Protein AF-A0A7S1RVB8-F1 (afdb_monomer_lite)

InterPro domains:
  IPR036465 von Willebrand factor A-like domain superfamily [G3DSA:3.40.50.410] (2-167)

Organism: Alexandrium catenella (NCBI:txid2925)

Structure (mmCIF, N/CA/C/O backbone):
data_AF-A0A7S1RVB8-F1
#
_entry.id   AF-A0A7S1RVB8-F1
#
loop_
_atom_site.group_PDB
_atom_site.id
_atom_site.type_symbol
_atom_site.label_atom_id
_atom_site.label_alt_id
_atom_site.label_comp_id
_atom_site.label_asym_id
_atom_site.label_entity_id
_atom_site.label_seq_id
_atom_site.pdbx_PDB_ins_code
_atom_site.Cartn_x
_atom_site.Cartn_y
_atom_site.Cartn_z
_atom_site.occupancy
_atom_site.B_iso_or_equiv
_atom_site.auth_seq_id
_atom_site.auth_comp_id
_atom_site.auth_asym_id
_atom_site.auth_atom_id
_atom_site.pdbx_PDB_model_num
ATOM 1 N N . VAL A 1 1 ? 15.348 12.647 4.143 1.00 46.44 1 VAL A N 1
ATOM 2 C CA . VAL A 1 1 ? 14.678 11.357 4.421 1.00 46.44 1 VAL A CA 1
ATOM 3 C C . VAL A 1 1 ? 13.252 11.524 3.943 1.00 46.44 1 VAL A C 1
ATOM 5 O O . VAL A 1 1 ? 12.643 12.506 4.350 1.00 46.44 1 VAL A O 1
ATOM 8 N N . ALA A 1 2 ? 12.781 10.702 3.001 1.00 55.53 2 ALA A N 1
ATOM 9 C CA . ALA A 1 2 ? 11.383 10.771 2.573 1.00 55.53 2 ALA A CA 1
ATOM 10 C C . ALA A 1 2 ? 10.492 10.466 3.786 1.00 55.53 2 ALA A C 1
ATOM 12 O O . ALA A 1 2 ? 10.838 9.594 4.583 1.00 55.53 2 ALA A O 1
ATOM 13 N N . ALA A 1 3 ? 9.413 11.226 3.974 1.00 58.38 3 ALA A N 1
ATOM 14 C CA . ALA A 1 3 ? 8.478 10.959 5.057 1.00 58.38 3 ALA A CA 1
ATOM 15 C C . ALA A 1 3 ? 7.806 9.608 4.785 1.00 58.38 3 ALA A C 1
ATOM 17 O O . ALA A 1 3 ? 7.104 9.445 3.792 1.00 58.38 3 ALA A O 1
ATOM 18 N N . GLU A 1 4 ? 8.079 8.631 5.641 1.00 66.06 4 GLU A N 1
ATOM 19 C CA . GLU A 1 4 ? 7.404 7.341 5.630 1.00 66.06 4 GLU A CA 1
ATOM 20 C C . GLU A 1 4 ? 6.270 7.369 6.646 1.00 66.06 4 GLU A C 1
ATOM 22 O O . GLU A 1 4 ? 6.352 8.023 7.694 1.00 66.06 4 GLU A O 1
ATOM 27 N N . PHE A 1 5 ? 5.220 6.621 6.352 1.00 74.19 5 PHE A N 1
ATOM 28 C CA . PHE A 1 5 ? 4.123 6.420 7.271 1.00 74.19 5 PHE A CA 1
ATOM 29 C C . PHE A 1 5 ? 3.774 4.942 7.336 1.00 74.19 5 PHE A C 1
ATOM 31 O O . PHE A 1 5 ? 3.950 4.183 6.387 1.00 74.19 5 PHE A O 1
ATOM 38 N N . GLU A 1 6 ? 3.303 4.536 8.500 1.00 78.31 6 GLU A N 1
ATOM 39 C CA . GLU A 1 6 ? 2.985 3.159 8.814 1.00 78.31 6 GLU A CA 1
ATOM 40 C C . GLU A 1 6 ? 1.764 3.173 9.722 1.00 78.31 6 GLU A C 1
ATOM 42 O O . GLU A 1 6 ? 1.644 4.035 10.596 1.00 78.31 6 GLU A O 1
ATOM 47 N N . LEU A 1 7 ? 0.865 2.224 9.491 1.00 83.25 7 LEU A N 1
ATOM 48 C CA . LEU A 1 7 ? -0.325 2.026 10.293 1.00 83.25 7 LEU A CA 1
ATOM 49 C C . LEU A 1 7 ? -0.389 0.568 10.722 1.00 83.25 7 LEU A C 1
ATOM 51 O O . LEU A 1 7 ? -0.482 -0.323 9.879 1.00 83.25 7 LEU A O 1
ATOM 55 N N . ASP A 1 8 ? -0.407 0.352 12.031 1.00 80.06 8 ASP A N 1
ATOM 56 C CA . ASP A 1 8 ? -0.687 -0.945 12.629 1.00 80.06 8 ASP A CA 1
ATOM 57 C C . ASP A 1 8 ? -2.024 -0.878 13.353 1.00 80.06 8 ASP A C 1
ATOM 59 O O . ASP A 1 8 ? -2.182 -0.186 14.357 1.00 80.06 8 ASP A O 1
ATOM 63 N N . THR A 1 9 ? -3.002 -1.604 12.823 1.00 81.81 9 THR A N 1
ATOM 64 C CA . THR A 1 9 ? -4.326 -1.752 13.430 1.00 81.81 9 THR A CA 1
ATOM 65 C C . THR A 1 9 ? -4.738 -3.211 13.378 1.00 81.81 9 THR A C 1
ATOM 67 O O . THR A 1 9 ? -4.358 -3.950 12.467 1.00 81.81 9 THR A O 1
ATOM 70 N N . LYS A 1 10 ? -5.503 -3.658 14.373 1.00 82.81 10 LYS A N 1
ATOM 71 C CA . LYS A 1 10 ? -6.081 -5.000 14.346 1.00 82.81 10 LYS A CA 1
ATOM 72 C C . LYS A 1 10 ? -7.394 -4.927 13.589 1.00 82.81 10 LYS A C 1
ATOM 74 O O . LYS A 1 10 ? -8.236 -4.097 13.906 1.00 82.81 10 LYS A O 1
ATOM 79 N N . VAL A 1 11 ? -7.609 -5.846 12.652 1.00 81.44 11 VAL A N 1
ATOM 80 C CA . VAL A 1 11 ? -8.877 -5.932 11.903 1.00 81.44 11 VAL A CA 1
ATOM 81 C C . VAL A 1 11 ? -10.075 -6.091 12.847 1.00 81.44 11 VAL A C 1
ATOM 83 O O . VAL A 1 11 ? -11.126 -5.509 12.611 1.00 81.44 11 VAL A O 1
ATOM 86 N N . ALA A 1 12 ? -9.901 -6.808 13.961 1.00 84.50 12 ALA A N 1
ATOM 87 C CA . ALA A 1 12 ? -10.935 -6.966 14.986 1.00 84.50 12 ALA A CA 1
ATOM 88 C C . ALA A 1 12 ? -11.361 -5.642 15.655 1.00 84.50 12 ALA A C 1
ATOM 90 O O . ALA A 1 12 ? -12.459 -5.569 16.200 1.00 84.50 12 ALA A O 1
ATOM 91 N N . ASP A 1 13 ? -10.522 -4.603 15.590 1.00 86.06 13 ASP A N 1
ATOM 92 C CA . ASP A 1 13 ? -10.821 -3.274 16.127 1.00 86.06 13 ASP A CA 1
ATOM 93 C C . ASP A 1 13 ? -11.532 -2.377 15.090 1.00 86.06 13 ASP A C 1
ATOM 95 O O . ASP A 1 13 ? -11.864 -1.235 15.405 1.00 86.06 13 ASP A O 1
ATOM 99 N N . LEU A 1 14 ? -11.786 -2.863 13.865 1.00 90.00 14 LEU A N 1
ATOM 100 C CA . LEU A 1 14 ? -12.325 -2.096 12.732 1.00 90.00 14 LEU A CA 1
ATOM 101 C C . LEU A 1 14 ? -13.700 -2.612 12.265 1.00 90.00 14 LEU A C 1
ATOM 103 O O . LEU A 1 14 ? -13.907 -2.885 11.086 1.00 90.00 14 LEU A O 1
ATOM 107 N N . ASP A 1 15 ? -14.649 -2.743 13.193 1.00 92.31 15 ASP A N 1
ATOM 108 C CA . ASP A 1 15 ? -16.061 -2.973 12.849 1.00 92.31 15 ASP A CA 1
ATOM 109 C C . ASP A 1 15 ? -16.716 -1.745 12.182 1.00 92.31 15 ASP A C 1
ATOM 111 O O . ASP A 1 15 ? -16.221 -0.621 12.293 1.00 92.31 15 ASP A O 1
ATOM 115 N N . ASP A 1 16 ? -17.857 -1.954 11.516 1.00 93.12 16 ASP A N 1
ATOM 116 C CA . ASP A 1 16 ? -18.576 -0.914 10.762 1.00 93.12 16 ASP A CA 1
ATOM 117 C C . ASP A 1 16 ? -18.839 0.353 11.593 1.00 93.12 16 ASP A C 1
ATOM 119 O O . ASP A 1 16 ? -18.662 1.476 11.116 1.00 93.12 16 ASP A O 1
ATOM 123 N N . ALA A 1 17 ? -19.233 0.186 12.860 1.00 93.56 17 ALA A N 1
ATOM 124 C CA . ALA A 1 17 ? -19.516 1.303 13.758 1.00 93.56 17 ALA A CA 1
ATOM 125 C C . ALA A 1 17 ? -18.245 2.098 14.089 1.00 93.56 17 ALA A C 1
ATOM 127 O O . ALA A 1 17 ? -18.265 3.329 14.158 1.00 93.56 17 ALA A O 1
ATOM 128 N N . THR A 1 18 ? -17.130 1.402 14.280 1.00 93.88 18 THR A N 1
ATOM 129 C CA . THR A 1 18 ? -15.831 2.009 14.564 1.00 93.88 18 THR A CA 1
ATOM 130 C C . THR A 1 18 ? -15.278 2.732 13.358 1.00 93.88 18 THR A C 1
ATOM 132 O O . THR A 1 18 ? -14.846 3.873 13.501 1.00 93.88 18 THR A O 1
ATOM 135 N N . VAL A 1 19 ? -15.364 2.134 12.170 1.00 93.25 19 VAL A N 1
ATOM 136 C CA . VAL A 1 19 ? -14.960 2.784 10.920 1.00 93.25 19 VAL A CA 1
ATOM 137 C C . VAL A 1 19 ? -15.797 4.040 10.678 1.00 93.25 19 VAL A C 1
ATOM 139 O O . VAL A 1 19 ? -15.233 5.104 10.436 1.00 93.25 19 VAL A O 1
ATOM 142 N N . ALA A 1 20 ? -17.121 3.972 10.843 1.00 93.81 20 ALA A N 1
ATOM 143 C CA . ALA A 1 20 ? -17.991 5.136 10.678 1.00 93.81 20 ALA A CA 1
ATOM 144 C C . ALA A 1 20 ? -17.630 6.280 11.644 1.00 93.81 20 ALA A C 1
ATOM 146 O O . ALA A 1 20 ? -17.547 7.444 11.242 1.00 93.81 20 ALA A O 1
ATOM 147 N N . ASN A 1 21 ? -17.374 5.964 12.916 1.00 94.81 21 ASN A N 1
ATOM 148 C CA . ASN A 1 21 ? -16.967 6.969 13.899 1.00 94.81 21 ASN A CA 1
ATOM 149 C C . ASN A 1 21 ? -15.544 7.486 13.663 1.00 94.81 21 ASN A C 1
ATOM 151 O O . ASN A 1 21 ? -15.272 8.651 13.950 1.00 94.81 21 ASN A O 1
ATOM 155 N N . LEU A 1 22 ? -14.652 6.660 13.113 1.00 93.69 22 LEU A N 1
ATOM 156 C CA . LEU A 1 22 ? -13.308 7.069 12.721 1.00 93.69 22 LEU A CA 1
ATOM 157 C C . LEU A 1 22 ? -13.368 8.058 11.553 1.00 93.69 22 LEU A C 1
ATOM 159 O O . LEU A 1 22 ? -12.757 9.119 11.639 1.00 93.69 22 LEU A O 1
ATOM 163 N N . CYS A 1 23 ? -14.183 7.790 10.529 1.00 92.81 23 CYS A N 1
ATOM 164 C CA . CYS A 1 23 ? -14.436 8.735 9.441 1.00 92.81 23 CYS A CA 1
ATOM 165 C C . CYS A 1 23 ? -14.964 10.077 9.970 1.00 92.81 23 CYS A C 1
ATOM 167 O O . CYS A 1 23 ? -14.425 11.120 9.610 1.00 92.81 23 CYS A O 1
ATOM 169 N N . LYS A 1 24 ? -15.940 10.067 10.893 1.00 93.75 24 LYS A N 1
ATOM 170 C CA . LYS A 1 24 ? -16.414 11.295 11.563 1.00 93.75 24 LYS A CA 1
ATOM 171 C C . LYS A 1 24 ? -15.287 12.016 12.310 1.00 93.75 24 LYS A C 1
ATOM 173 O O . LYS A 1 24 ? -15.109 13.218 12.146 1.00 93.75 24 LYS A O 1
ATOM 178 N N . ALA A 1 25 ? -14.505 11.284 13.109 1.00 92.62 25 ALA A N 1
ATOM 179 C CA . ALA A 1 25 ? -13.427 11.828 13.940 1.00 92.62 25 ALA A CA 1
ATOM 180 C C . ALA A 1 25 ? -12.269 12.446 13.133 1.00 92.62 25 ALA A C 1
ATOM 182 O O . ALA A 1 25 ? -11.530 13.288 13.664 1.00 92.62 25 ALA A O 1
ATOM 183 N N . LEU A 1 26 ? -12.098 12.009 11.882 1.00 91.38 26 LEU A N 1
ATOM 184 C CA . LEU A 1 26 ? -11.051 12.443 10.957 1.00 91.38 26 LEU A CA 1
ATOM 185 C C . LEU A 1 26 ? -11.553 13.433 9.891 1.00 91.38 26 LEU A C 1
ATOM 187 O O . LEU A 1 26 ? -10.732 13.971 9.155 1.00 91.38 26 LEU A O 1
ATOM 191 N N . ASN A 1 27 ? -12.862 13.698 9.814 1.00 87.00 27 ASN A N 1
ATOM 192 C CA . ASN A 1 27 ? -13.460 14.559 8.793 1.00 87.00 27 ASN A CA 1
ATOM 193 C C . ASN A 1 27 ? -13.007 16.021 8.947 1.00 87.00 27 ASN A C 1
ATOM 195 O O . ASN A 1 27 ? -13.468 16.727 9.846 1.00 87.00 27 ASN A O 1
ATOM 199 N N . VAL A 1 28 ? -12.094 16.490 8.096 1.00 75.25 28 VAL A N 1
ATOM 200 C CA . VAL A 1 28 ? -11.549 17.854 8.151 1.00 75.25 28 VAL A CA 1
ATOM 201 C C . VAL A 1 28 ? -12.577 18.839 7.590 1.00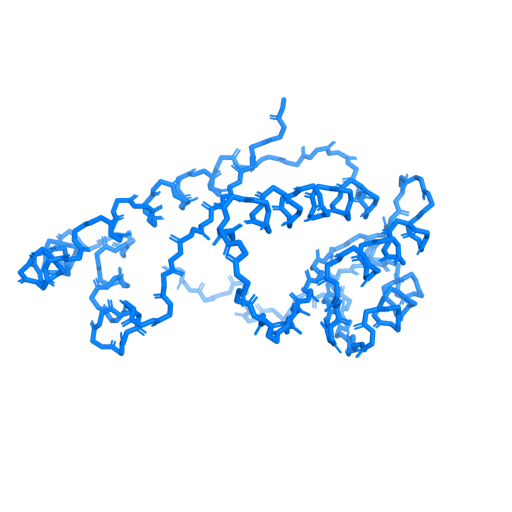 75.25 28 VAL A C 1
ATOM 203 O O . VAL A 1 28 ? -12.742 18.947 6.385 1.00 75.25 28 VAL A O 1
ATOM 206 N N . GLY A 1 29 ? -13.252 19.589 8.465 1.00 76.88 29 GLY A N 1
ATOM 207 C CA . GLY A 1 29 ? -14.211 20.625 8.049 1.00 76.88 29 GLY A CA 1
ATOM 208 C C . GLY A 1 29 ? -15.461 20.724 8.921 1.00 76.88 29 GLY A C 1
ATOM 209 O O . GLY A 1 29 ? -16.104 21.771 8.931 1.00 76.88 29 GLY A O 1
ATOM 210 N N . ASP A 1 30 ? -15.766 19.688 9.709 1.00 87.94 30 ASP A N 1
ATOM 211 C CA . ASP A 1 30 ? -16.904 19.673 10.635 1.00 87.94 30 ASP A CA 1
ATOM 212 C C . ASP A 1 30 ? -16.457 19.328 12.065 1.00 87.94 30 ASP A C 1
ATOM 214 O O . ASP A 1 30 ? -16.380 18.169 12.479 1.00 87.94 30 ASP A O 1
ATOM 218 N N . THR A 1 31 ? -16.168 20.368 12.851 1.00 90.06 31 THR A N 1
ATOM 219 C CA . THR A 1 31 ? -15.706 20.239 14.242 1.00 90.06 31 THR A CA 1
ATOM 220 C C . THR A 1 31 ? -16.715 19.513 15.139 1.00 90.06 31 THR A C 1
ATOM 222 O O . THR A 1 31 ? -16.314 18.854 16.102 1.00 90.06 31 THR A O 1
ATOM 225 N N . ALA A 1 32 ? -18.018 19.614 14.848 1.00 90.75 32 ALA A N 1
ATOM 226 C CA . ALA A 1 32 ? -19.051 18.955 15.641 1.00 90.75 32 ALA A CA 1
ATOM 227 C C . ALA A 1 32 ? -19.040 17.440 15.393 1.00 90.75 32 ALA A C 1
ATOM 229 O O . ALA A 1 32 ? -18.993 16.667 16.353 1.00 90.75 32 ALA A O 1
ATOM 230 N N . GLN A 1 33 ? -18.976 17.017 14.125 1.00 90.75 33 GLN A N 1
ATOM 231 C CA . GLN A 1 33 ? -18.837 15.600 13.771 1.00 90.75 33 GLN A CA 1
ATOM 232 C C . GLN A 1 33 ? -17.525 15.000 14.280 1.00 90.75 33 GLN A C 1
ATOM 234 O O . GLN A 1 33 ? -17.520 13.874 14.784 1.00 90.75 33 GLN A O 1
ATOM 239 N N . GLN A 1 34 ? -16.424 15.755 14.214 1.00 92.12 34 GLN A N 1
ATOM 240 C CA . GLN A 1 34 ? -15.142 15.303 14.753 1.00 92.12 34 GLN A CA 1
ATOM 241 C C . GLN A 1 34 ? -15.228 15.001 16.251 1.00 92.12 34 GLN A C 1
ATOM 243 O O . GLN A 1 34 ? -14.743 13.961 16.707 1.00 92.12 34 GLN A O 1
ATOM 248 N N . ALA A 1 35 ? -15.843 15.903 17.022 1.00 92.38 35 ALA A N 1
ATOM 249 C CA . ALA A 1 35 ? -16.012 15.731 18.460 1.00 92.38 35 ALA A CA 1
ATOM 250 C C . ALA A 1 35 ? -16.935 14.547 18.788 1.00 92.38 35 ALA A C 1
ATOM 252 O O . ALA A 1 35 ? -16.618 13.767 19.686 1.00 92.38 35 ALA A O 1
ATOM 253 N N . GLU A 1 36 ? -18.031 14.384 18.040 1.00 94.25 36 GLU A N 1
ATOM 254 C CA . GLU A 1 36 ? -18.962 13.260 18.181 1.00 94.25 36 GLU A CA 1
ATOM 255 C C . GLU A 1 36 ? -18.264 11.916 17.927 1.00 94.25 36 GLU A C 1
ATOM 257 O O . GLU A 1 36 ? -18.290 11.033 18.788 1.00 94.25 36 GLU A O 1
ATOM 262 N N . GLY A 1 37 ? -17.580 11.775 16.786 1.00 93.25 37 GLY A N 1
ATOM 263 C CA . GLY A 1 37 ? -16.870 10.548 16.420 1.00 93.25 37 GLY A CA 1
ATOM 264 C C . GLY A 1 37 ? -15.761 10.197 17.415 1.00 93.25 37 GLY A C 1
ATOM 265 O O . GLY A 1 37 ? -15.665 9.056 17.871 1.00 93.25 37 GLY A O 1
ATOM 266 N N . ALA A 1 38 ? -14.963 11.188 17.829 1.00 93.69 38 ALA A N 1
ATOM 267 C CA . ALA A 1 38 ? -13.897 10.980 18.807 1.00 93.69 38 ALA A CA 1
ATOM 268 C C . ALA A 1 38 ? -14.440 10.603 20.198 1.00 93.69 38 ALA A C 1
ATOM 270 O O . ALA A 1 38 ? -13.846 9.772 20.889 1.00 93.69 38 ALA A O 1
ATOM 271 N N . ALA A 1 39 ? -15.570 11.183 20.616 1.00 94.56 39 ALA A N 1
ATOM 272 C CA . ALA A 1 39 ? -16.220 10.827 21.874 1.00 94.56 39 ALA A CA 1
ATOM 273 C C . ALA A 1 39 ? -16.762 9.391 21.845 1.00 94.56 39 ALA A C 1
ATOM 275 O O . ALA A 1 39 ? -16.542 8.649 22.803 1.00 94.56 39 ALA A O 1
ATOM 276 N N . ALA A 1 40 ? -17.402 8.984 20.745 1.00 94.44 40 ALA A N 1
ATOM 277 C CA . ALA A 1 40 ? -17.905 7.623 20.565 1.00 94.44 40 ALA A CA 1
ATOM 278 C C . ALA A 1 40 ? -16.771 6.582 20.613 1.00 94.44 40 ALA A C 1
ATOM 280 O O . ALA A 1 40 ? -16.873 5.583 21.324 1.00 94.44 40 ALA A O 1
ATOM 281 N N . LEU A 1 41 ? -15.646 6.850 19.938 1.00 94.31 41 LEU A N 1
ATOM 282 C CA . LEU A 1 41 ? -14.475 5.964 19.967 1.00 94.31 41 LEU A CA 1
ATOM 283 C C . LEU A 1 41 ? -13.834 5.889 21.354 1.00 94.31 41 LEU A C 1
ATOM 285 O O . LEU A 1 41 ? -13.461 4.805 21.798 1.00 94.31 41 LEU A O 1
ATOM 289 N N . ARG A 1 42 ? -13.773 7.008 22.085 1.00 94.38 42 ARG A N 1
ATOM 290 C CA . ARG A 1 42 ? -13.294 7.013 23.474 1.00 94.38 42 ARG A CA 1
ATOM 291 C C . ARG A 1 42 ? -14.193 6.184 24.392 1.00 94.38 42 ARG A C 1
ATOM 293 O O . ARG A 1 42 ? -13.681 5.436 25.217 1.00 94.38 42 ARG A O 1
ATOM 300 N N . GLN A 1 43 ? -15.515 6.284 24.243 1.00 94.00 43 GLN A N 1
ATOM 301 C CA . GLN A 1 43 ? -16.462 5.471 25.017 1.00 94.00 43 GLN A CA 1
ATOM 302 C C . GLN A 1 43 ? -16.317 3.972 24.722 1.00 94.00 43 GLN A C 1
ATOM 304 O O . GLN A 1 43 ? -16.489 3.156 25.623 1.00 94.00 43 GLN A O 1
ATOM 309 N N . ALA A 1 44 ? -15.944 3.617 23.491 1.00 90.75 44 ALA A N 1
ATOM 310 C CA . ALA A 1 44 ? -15.647 2.245 23.088 1.00 90.75 44 ALA A CA 1
ATOM 311 C C . ALA A 1 44 ? -14.240 1.758 23.504 1.00 90.75 44 ALA A C 1
ATOM 313 O O . ALA A 1 44 ? -13.887 0.619 23.200 1.00 90.75 44 ALA A O 1
ATOM 314 N N . GLY A 1 45 ? -13.428 2.594 24.167 1.00 90.31 45 GLY A N 1
ATOM 315 C CA . GLY A 1 45 ? -12.049 2.263 24.540 1.00 90.31 45 GLY A CA 1
ATOM 316 C C . GLY A 1 45 ? -11.088 2.179 23.349 1.00 90.31 45 GLY A C 1
ATOM 317 O O . GLY A 1 45 ? -10.124 1.423 23.396 1.00 90.31 45 GLY A O 1
ATOM 318 N N . ARG A 1 46 ? -11.379 2.909 22.263 1.00 89.94 46 ARG A N 1
ATOM 319 C CA . ARG A 1 46 ? -10.622 2.919 20.998 1.00 89.94 46 ARG A CA 1
ATOM 320 C C . ARG A 1 46 ? -10.068 4.310 20.667 1.00 89.94 46 ARG A C 1
ATOM 322 O O . ARG A 1 46 ? -9.958 4.685 19.501 1.00 89.94 46 ARG A O 1
ATOM 329 N N . ASP A 1 47 ? -9.748 5.106 21.682 1.00 86.56 47 ASP A N 1
ATOM 330 C CA . ASP A 1 47 ? -9.200 6.458 21.525 1.00 86.56 47 ASP A CA 1
ATOM 331 C C . ASP A 1 47 ? -7.832 6.468 20.826 1.00 86.56 47 ASP A C 1
ATOM 333 O O . ASP A 1 47 ? -7.558 7.365 20.023 1.00 86.56 47 ASP A O 1
ATOM 337 N N . ASP A 1 48 ? -7.024 5.429 21.044 1.00 89.06 48 ASP A N 1
ATOM 338 C CA . ASP A 1 48 ? -5.753 5.236 20.342 1.00 89.06 48 ASP A CA 1
ATOM 339 C C . ASP A 1 48 ? -5.907 5.169 18.816 1.00 89.06 48 ASP A C 1
ATOM 341 O O . ASP A 1 48 ? -5.038 5.671 18.102 1.00 89.06 48 ASP A O 1
ATOM 345 N N . LEU A 1 49 ? -7.016 4.626 18.290 1.00 89.88 49 LEU A N 1
ATOM 346 C CA . LEU A 1 49 ? -7.236 4.563 16.840 1.00 89.88 49 LEU A CA 1
ATOM 347 C C . LEU A 1 49 ? -7.294 5.964 16.229 1.00 89.88 49 LEU A C 1
ATOM 349 O O . LEU A 1 49 ? -6.651 6.214 15.212 1.00 89.88 49 LEU A O 1
ATOM 353 N N . VAL A 1 50 ? -8.008 6.901 16.863 1.00 89.69 50 VAL A N 1
ATOM 354 C CA . VAL A 1 50 ? -8.098 8.285 16.368 1.00 89.69 50 VAL A CA 1
ATOM 355 C C . VAL A 1 50 ? -6.717 8.919 16.319 1.00 89.69 50 VAL A C 1
ATOM 357 O O . VAL A 1 50 ? -6.372 9.569 15.334 1.00 89.69 50 VAL A O 1
ATOM 360 N N . ARG A 1 51 ? -5.917 8.721 17.371 1.00 89.06 51 ARG A N 1
ATOM 361 C CA . ARG A 1 51 ? -4.564 9.271 17.454 1.00 89.06 51 ARG A CA 1
ATOM 362 C C . ARG A 1 51 ? -3.673 8.719 16.340 1.00 89.06 51 ARG A C 1
ATOM 364 O O . ARG A 1 51 ? -3.104 9.504 15.588 1.00 89.06 51 ARG A O 1
ATOM 371 N N . VAL A 1 52 ? -3.594 7.395 16.200 1.00 89.88 52 VAL A N 1
ATOM 372 C CA . VAL A 1 52 ? -2.715 6.745 15.214 1.00 89.88 52 VAL A CA 1
ATOM 373 C C . VAL A 1 52 ? -3.112 7.122 13.782 1.00 89.88 52 VAL A C 1
ATOM 375 O O . VAL A 1 52 ? -2.246 7.436 12.967 1.00 89.88 52 VAL A O 1
ATOM 378 N N . TRP A 1 53 ? -4.410 7.164 13.471 1.00 90.75 53 TRP A N 1
ATOM 379 C CA . TRP A 1 53 ? -4.875 7.568 12.144 1.00 90.75 53 TRP A CA 1
ATOM 380 C C . TRP A 1 53 ? -4.663 9.060 11.854 1.00 90.75 53 TRP A C 1
ATOM 382 O O . TRP A 1 53 ? -4.340 9.411 10.721 1.00 90.75 53 TRP A O 1
ATOM 392 N N . ARG A 1 54 ? -4.783 9.951 12.848 1.00 88.25 54 ARG A N 1
ATOM 393 C CA . ARG A 1 54 ? -4.426 11.371 12.663 1.00 88.25 54 ARG A CA 1
ATOM 394 C C . ARG A 1 54 ? -2.942 11.541 12.374 1.00 88.25 54 ARG A C 1
ATOM 396 O O . ARG A 1 54 ? -2.599 12.193 11.395 1.00 88.25 54 ARG A O 1
ATOM 403 N N . GLU A 1 55 ? -2.080 10.905 13.167 1.00 87.50 55 GLU A N 1
ATOM 404 C CA . GLU A 1 55 ? -0.627 10.932 12.952 1.00 87.50 55 GLU A CA 1
ATOM 405 C C . GLU A 1 55 ? -0.251 10.406 11.554 1.00 87.50 55 GLU A C 1
ATOM 407 O O . GLU A 1 55 ? 0.630 10.955 10.891 1.00 87.50 55 GLU A O 1
ATOM 412 N N . LEU A 1 56 ? -0.933 9.356 11.085 1.00 88.50 56 LEU A N 1
ATOM 413 C CA . LEU A 1 56 ? -0.789 8.816 9.733 1.00 88.50 56 LEU A CA 1
ATOM 414 C C . LEU A 1 56 ? -1.158 9.849 8.659 1.00 88.50 56 LEU A C 1
ATOM 416 O O . LEU A 1 56 ? -0.359 10.096 7.757 1.00 88.50 56 LEU A O 1
ATOM 420 N N . LEU A 1 57 ? -2.349 10.448 8.749 1.00 87.00 57 LEU A N 1
ATOM 421 C CA . LEU A 1 57 ? -2.832 11.426 7.769 1.00 87.00 57 LEU A CA 1
ATOM 422 C C . LEU A 1 57 ? -1.967 12.693 7.751 1.00 87.00 57 LEU A C 1
ATOM 424 O O . LEU A 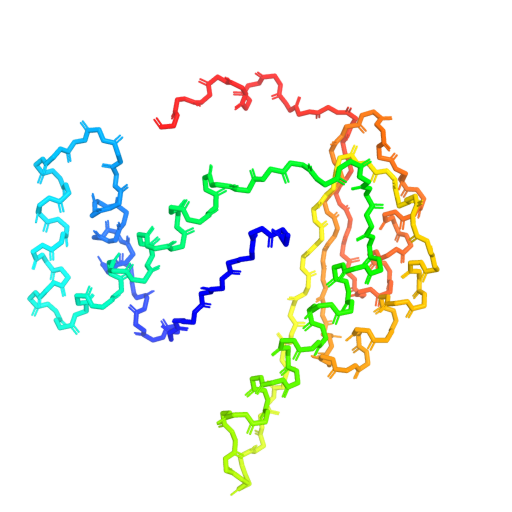1 57 ? -1.675 13.232 6.686 1.00 87.00 57 LEU A O 1
ATOM 428 N N . GLU A 1 58 ? -1.499 13.145 8.913 1.00 85.69 58 GLU A N 1
ATOM 429 C CA . GLU A 1 58 ? -0.562 14.265 9.018 1.00 85.69 58 GLU A CA 1
ATOM 430 C C . GLU A 1 58 ? 0.761 13.966 8.307 1.00 85.69 58 GLU A C 1
ATOM 432 O O . GLU A 1 58 ? 1.248 14.808 7.552 1.00 85.69 58 GLU A O 1
ATOM 437 N N . LYS A 1 59 ? 1.324 12.763 8.487 1.00 85.31 59 LYS A N 1
ATOM 438 C CA . LYS A 1 59 ? 2.537 12.339 7.769 1.00 85.31 59 LYS A CA 1
ATOM 439 C C . LYS A 1 59 ? 2.301 12.220 6.269 1.00 85.31 59 LYS A C 1
ATOM 441 O O . LYS A 1 59 ? 3.148 12.665 5.500 1.00 85.31 59 LYS A O 1
ATOM 446 N N . LEU A 1 60 ? 1.160 11.661 5.858 1.00 84.75 60 LEU A N 1
ATOM 447 C CA . LEU A 1 60 ? 0.778 11.543 4.450 1.00 84.75 60 LEU A CA 1
ATOM 448 C C . LEU A 1 60 ? 0.749 12.922 3.772 1.00 84.75 60 LEU A C 1
ATOM 450 O O . LEU A 1 60 ? 1.318 13.092 2.698 1.00 84.75 60 LEU A O 1
ATOM 454 N N . ASN A 1 61 ? 0.188 13.928 4.447 1.00 82.75 61 ASN A N 1
ATOM 455 C CA . ASN A 1 61 ? 0.133 15.310 3.958 1.00 82.75 61 ASN A CA 1
ATOM 456 C C . ASN A 1 61 ? 1.504 16.007 3.881 1.00 82.75 61 ASN A C 1
ATOM 458 O O . ASN A 1 61 ? 1.626 17.060 3.259 1.00 82.75 61 ASN A O 1
ATOM 462 N N . GLN A 1 62 ? 2.535 15.449 4.518 1.00 83.19 62 GLN A N 1
ATOM 463 C CA . GLN A 1 62 ? 3.904 15.974 4.494 1.00 83.19 62 GLN A CA 1
ATOM 464 C C . GLN A 1 62 ? 4.792 15.277 3.454 1.00 83.19 62 GLN A C 1
ATOM 466 O O . GLN A 1 62 ? 5.950 15.671 3.271 1.00 83.19 62 GLN A O 1
ATOM 471 N N . VAL A 1 63 ? 4.287 14.243 2.772 1.00 82.19 63 VAL A N 1
ATOM 472 C CA . VAL A 1 63 ? 5.039 13.545 1.727 1.00 82.19 63 VAL A CA 1
ATOM 473 C C . VAL A 1 63 ? 5.285 14.501 0.563 1.00 82.19 63 VAL A C 1
ATOM 475 O O . VAL A 1 63 ? 4.369 15.120 0.030 1.00 82.19 63 VAL A O 1
ATOM 478 N N . SER A 1 64 ? 6.548 14.612 0.152 1.00 80.00 64 SER A N 1
ATOM 479 C CA . SER A 1 64 ? 6.955 15.394 -1.016 1.00 80.00 64 SER A CA 1
ATOM 480 C C . SER A 1 64 ? 7.625 14.499 -2.064 1.00 80.00 64 SER A C 1
ATOM 482 O O . SER A 1 64 ? 8.239 13.488 -1.701 1.00 80.00 64 SER A O 1
ATOM 484 N N . PRO A 1 65 ? 7.523 14.836 -3.365 1.00 79.94 65 PRO A N 1
ATOM 485 C CA . PRO A 1 65 ? 8.125 14.034 -4.424 1.00 79.94 65 PRO A CA 1
ATOM 486 C C . PRO A 1 65 ? 9.647 13.917 -4.278 1.00 79.94 65 PRO A C 1
ATOM 488 O O . PRO A 1 65 ? 10.348 14.911 -4.103 1.00 79.94 65 PRO A O 1
ATOM 491 N N . GLY A 1 66 ? 10.171 12.698 -4.427 1.00 77.06 66 GLY A N 1
ATOM 492 C CA . GLY A 1 66 ? 11.612 12.413 -4.367 1.00 77.06 66 GLY A CA 1
ATOM 493 C C . GLY A 1 66 ? 12.377 12.642 -5.680 1.00 77.06 66 GLY A C 1
ATOM 494 O O . GLY A 1 66 ? 13.569 12.356 -5.743 1.00 77.06 66 GLY A O 1
ATOM 495 N N . GLY A 1 67 ? 11.705 13.103 -6.742 1.00 82.06 67 GLY A N 1
ATOM 496 C CA . GLY A 1 67 ? 12.306 13.399 -8.053 1.00 82.06 67 GLY A CA 1
ATOM 497 C C . GLY A 1 67 ? 12.597 12.186 -8.950 1.00 82.06 67 GLY A C 1
ATOM 498 O O . GLY A 1 67 ? 13.024 12.361 -10.087 1.00 82.06 67 GLY A O 1
ATOM 499 N N . THR A 1 68 ? 12.355 10.962 -8.476 1.00 84.94 68 THR A N 1
ATOM 500 C CA . THR A 1 68 ? 12.499 9.717 -9.249 1.00 84.94 68 THR A CA 1
ATOM 501 C C . THR A 1 68 ? 11.321 8.784 -8.996 1.00 84.94 68 THR A C 1
ATOM 503 O O . THR A 1 68 ? 10.614 8.925 -8.000 1.00 84.94 68 THR A O 1
ATOM 506 N N . THR A 1 69 ? 11.120 7.820 -9.895 1.00 86.00 69 THR A N 1
ATOM 507 C CA . THR A 1 69 ? 10.163 6.723 -9.721 1.00 86.00 69 THR A CA 1
ATOM 508 C C . THR A 1 69 ? 10.966 5.438 -9.535 1.00 86.00 69 THR A C 1
ATOM 510 O O . THR A 1 69 ? 11.504 4.881 -10.493 1.00 86.00 69 THR A O 1
ATOM 513 N N . SER A 1 70 ? 11.104 4.992 -8.283 1.00 88.56 70 SER A N 1
ATOM 514 C CA . SER A 1 70 ? 11.965 3.863 -7.911 1.00 88.56 70 SER A CA 1
ATOM 515 C C . SER A 1 70 ? 11.165 2.716 -7.314 1.00 88.56 70 SER A C 1
ATOM 517 O O . SER A 1 70 ? 10.810 2.718 -6.134 1.00 88.56 70 SER A O 1
ATOM 519 N N . PHE A 1 71 ? 10.934 1.689 -8.126 1.00 88.75 71 PHE A N 1
ATOM 520 C CA . PHE A 1 71 ? 10.254 0.473 -7.684 1.00 88.75 71 PHE A CA 1
ATOM 521 C C . PHE A 1 71 ? 11.176 -0.340 -6.770 1.00 88.75 71 PHE A C 1
ATOM 523 O O . PHE A 1 71 ? 10.720 -1.001 -5.843 1.00 88.75 71 PHE A O 1
ATOM 530 N N . VAL A 1 72 ? 12.490 -0.240 -6.999 1.00 91.25 72 VAL A N 1
ATOM 531 C CA . VAL A 1 72 ? 13.523 -0.883 -6.180 1.00 91.25 72 VAL A CA 1
ATOM 532 C C . VAL A 1 72 ? 13.475 -0.378 -4.741 1.00 91.25 72 VAL A C 1
ATOM 534 O O . VAL A 1 72 ? 13.473 -1.187 -3.817 1.00 91.25 72 VAL A O 1
ATOM 537 N N . ALA A 1 73 ? 13.397 0.943 -4.541 1.00 88.31 73 ALA A N 1
ATOM 538 C CA . ALA A 1 73 ? 13.338 1.523 -3.201 1.00 88.31 73 ALA A CA 1
ATOM 539 C C . ALA A 1 73 ? 12.067 1.090 -2.454 1.00 88.31 73 ALA A C 1
ATOM 541 O O . ALA A 1 73 ? 12.153 0.670 -1.301 1.00 88.31 73 ALA A O 1
ATOM 542 N N . GLY A 1 74 ? 10.912 1.118 -3.132 1.00 87.75 74 GLY A N 1
ATOM 543 C CA . GLY A 1 74 ? 9.648 0.645 -2.562 1.00 87.75 74 GLY A CA 1
ATOM 544 C C . GLY A 1 74 ? 9.696 -0.835 -2.171 1.00 87.75 74 GLY A C 1
ATOM 545 O O . GLY A 1 74 ? 9.335 -1.190 -1.051 1.00 87.75 74 GLY A O 1
ATOM 546 N N . ALA A 1 75 ? 10.213 -1.695 -3.054 1.00 90.38 75 ALA A N 1
ATOM 547 C CA . ALA A 1 75 ? 10.309 -3.134 -2.810 1.00 90.38 75 ALA A CA 1
ATOM 548 C C . ALA A 1 75 ? 11.274 -3.486 -1.667 1.00 90.38 75 ALA A C 1
ATOM 550 O O . ALA A 1 75 ? 10.944 -4.303 -0.803 1.00 90.38 75 ALA A O 1
ATOM 551 N N . ALA A 1 76 ? 12.449 -2.847 -1.634 1.00 90.56 76 ALA A N 1
ATOM 552 C CA . ALA A 1 76 ? 13.428 -3.039 -0.568 1.00 90.56 76 ALA A CA 1
ATOM 553 C C . ALA A 1 76 ? 12.843 -2.634 0.790 1.00 90.56 76 ALA A C 1
ATOM 555 O O . ALA A 1 76 ? 12.947 -3.385 1.761 1.00 90.56 76 ALA A O 1
ATOM 556 N N . ARG A 1 77 ? 12.157 -1.486 0.843 1.00 87.12 77 ARG A N 1
ATOM 557 C CA . ARG A 1 77 ? 11.575 -0.984 2.087 1.00 87.12 77 ARG A CA 1
ATOM 558 C C . ARG A 1 77 ? 10.410 -1.840 2.574 1.00 87.12 77 ARG A C 1
ATOM 560 O O . ARG A 1 77 ? 10.359 -2.170 3.754 1.00 87.12 77 ARG A O 1
ATOM 567 N N . ALA A 1 78 ? 9.517 -2.258 1.676 1.00 86.88 78 ALA A N 1
ATOM 568 C CA . ALA A 1 78 ? 8.428 -3.173 2.015 1.00 86.88 78 ALA A CA 1
ATOM 569 C C . ALA A 1 78 ? 8.956 -4.502 2.583 1.00 86.88 78 ALA A C 1
ATOM 571 O O . ALA A 1 78 ? 8.420 -5.006 3.570 1.00 86.88 78 ALA A O 1
ATOM 572 N N . SER A 1 79 ? 10.046 -5.025 2.010 1.00 89.19 79 SER A N 1
ATOM 573 C CA . SER A 1 79 ? 10.704 -6.247 2.492 1.00 89.19 79 SER A CA 1
ATOM 574 C C . SER A 1 79 ? 11.273 -6.071 3.902 1.00 89.19 79 SER A C 1
ATOM 576 O O . SER A 1 79 ? 11.058 -6.917 4.767 1.00 89.19 79 SER A O 1
ATOM 578 N N . GLU A 1 80 ? 11.961 -4.953 4.158 1.00 88.94 80 GLU A N 1
ATOM 579 C CA . GLU A 1 80 ? 12.524 -4.637 5.475 1.00 88.94 80 GLU A CA 1
ATOM 580 C C . GLU A 1 80 ? 11.430 -4.503 6.545 1.00 88.94 80 GLU A C 1
ATOM 582 O O . GLU A 1 80 ? 11.532 -5.095 7.622 1.00 88.94 80 GLU A O 1
ATOM 587 N N . THR A 1 81 ? 10.356 -3.767 6.241 1.00 84.94 81 THR A N 1
ATOM 588 C CA . THR A 1 81 ? 9.218 -3.597 7.152 1.00 84.94 81 THR A CA 1
ATOM 589 C C . THR A 1 81 ? 8.534 -4.930 7.442 1.00 84.94 81 THR A C 1
ATOM 591 O O . THR A 1 81 ? 8.227 -5.217 8.601 1.00 84.94 81 THR A O 1
ATOM 594 N N . TYR A 1 82 ? 8.338 -5.771 6.421 1.00 84.38 82 TYR A N 1
ATOM 595 C CA . TYR A 1 82 ? 7.768 -7.104 6.598 1.00 84.38 82 TYR A CA 1
ATOM 596 C C . TYR A 1 82 ? 8.616 -7.959 7.549 1.00 84.38 82 TYR A C 1
ATOM 598 O O . TYR A 1 82 ? 8.090 -8.483 8.530 1.00 84.38 82 TYR A O 1
ATOM 606 N N . GLU A 1 83 ? 9.929 -8.054 7.322 1.00 85.25 83 GLU A N 1
ATOM 607 C CA . GLU A 1 83 ? 10.822 -8.861 8.167 1.00 85.25 83 GLU A CA 1
ATOM 608 C C . GLU A 1 83 ? 10.895 -8.340 9.606 1.00 85.25 83 GLU A C 1
ATOM 610 O O . GLU A 1 83 ? 10.881 -9.121 10.566 1.00 85.25 83 GLU A O 1
ATOM 615 N N . LYS A 1 84 ? 10.896 -7.013 9.783 1.00 83.75 84 LYS A N 1
ATOM 616 C CA . LYS A 1 84 ? 10.836 -6.392 11.110 1.00 83.75 84 LYS A CA 1
ATOM 617 C C . LYS A 1 84 ? 9.556 -6.788 11.851 1.00 83.75 84 LYS A C 1
ATOM 619 O O . LYS A 1 84 ? 9.636 -7.182 13.014 1.00 83.75 84 LYS A O 1
ATOM 624 N N . LYS A 1 85 ? 8.391 -6.726 11.192 1.00 78.81 85 LYS A N 1
ATOM 625 C CA . LYS A 1 85 ? 7.101 -7.125 11.788 1.00 78.81 85 LYS A CA 1
ATOM 626 C C . LYS A 1 85 ? 7.041 -8.610 12.085 1.00 78.81 85 LYS A C 1
ATOM 628 O O . LYS A 1 85 ? 6.676 -8.998 13.191 1.00 78.81 85 LYS A O 1
ATOM 633 N N . ARG A 1 86 ? 7.459 -9.436 11.127 1.00 77.31 86 ARG A N 1
ATOM 634 C CA . ARG A 1 86 ? 7.562 -10.886 11.288 1.00 77.31 86 ARG A CA 1
ATOM 635 C C . ARG A 1 86 ? 8.399 -11.241 12.517 1.00 77.31 86 ARG A C 1
ATOM 637 O O . ARG A 1 86 ? 7.987 -12.077 13.313 1.00 77.31 86 ARG A O 1
ATOM 644 N N . SER A 1 87 ? 9.532 -10.568 12.706 1.00 76.50 87 SER A N 1
ATOM 645 C CA . SER A 1 87 ? 10.421 -10.792 13.851 1.00 76.50 87 SER A CA 1
ATOM 646 C C . SER A 1 87 ? 9.849 -10.269 15.175 1.00 76.50 87 SER A C 1
ATOM 648 O O . SER A 1 87 ? 10.065 -10.881 16.218 1.00 76.50 87 SER A O 1
ATOM 650 N N . ALA A 1 88 ? 9.118 -9.148 15.156 1.00 74.06 88 ALA A N 1
ATOM 651 C CA . ALA A 1 88 ? 8.571 -8.511 16.357 1.00 74.06 88 ALA A CA 1
ATOM 652 C C . ALA A 1 88 ? 7.278 -9.164 16.876 1.00 74.06 88 ALA A C 1
ATOM 654 O O . ALA A 1 88 ? 7.044 -9.196 18.083 1.00 74.06 88 ALA A O 1
ATOM 655 N N . CYS A 1 89 ? 6.428 -9.678 15.985 1.00 63.66 89 CYS A N 1
ATOM 656 C CA . CYS A 1 89 ? 5.105 -10.193 16.340 1.00 63.66 89 CYS A CA 1
ATOM 657 C C . CYS A 1 89 ? 5.091 -11.674 16.758 1.00 63.66 89 CYS A C 1
ATOM 659 O O . CYS A 1 89 ? 4.032 -12.170 17.138 1.00 63.66 89 CYS A O 1
ATOM 661 N N . LEU A 1 90 ? 6.220 -12.394 16.698 1.00 58.31 90 LEU A N 1
ATOM 662 C CA . LEU A 1 90 ? 6.224 -13.859 16.797 1.00 58.31 90 LEU A CA 1
ATOM 663 C C . LEU A 1 90 ? 7.166 -14.415 17.878 1.00 58.31 90 LEU A C 1
ATOM 665 O O . LEU A 1 90 ? 8.326 -14.712 17.595 1.00 58.31 90 LEU A O 1
ATOM 669 N N . PRO A 1 91 ? 6.669 -14.707 19.095 1.00 56.12 91 PRO A N 1
ATOM 670 C CA . PRO A 1 91 ? 7.182 -15.843 19.844 1.00 56.12 91 PRO A CA 1
ATOM 671 C C . PRO A 1 91 ? 6.777 -17.132 19.104 1.00 56.12 91 PRO A C 1
ATOM 673 O O . PRO A 1 91 ? 5.603 -17.357 18.805 1.00 56.12 91 PRO A O 1
ATOM 676 N N . ALA A 1 92 ? 7.744 -17.989 18.772 1.00 55.91 92 ALA A N 1
ATOM 677 C CA . ALA A 1 92 ? 7.460 -19.329 18.251 1.00 55.91 92 ALA A CA 1
ATOM 678 C C . ALA A 1 92 ? 6.517 -20.103 19.210 1.00 55.91 92 ALA A C 1
ATOM 680 O O . ALA A 1 92 ? 6.656 -19.927 20.423 1.00 55.91 92 ALA A O 1
ATOM 681 N N . PRO A 1 93 ? 5.597 -20.981 18.743 1.00 54.00 93 PRO A N 1
ATOM 682 C CA . PRO A 1 93 ? 5.439 -21.532 17.399 1.00 54.00 93 PRO A CA 1
ATOM 683 C C . PRO A 1 93 ? 4.011 -21.309 16.853 1.00 54.00 93 PRO A C 1
ATOM 685 O O . PRO A 1 93 ? 3.241 -22.257 16.694 1.00 54.00 93 PRO A O 1
ATOM 688 N N . VAL A 1 94 ? 3.617 -20.067 16.569 1.00 55.75 94 VAL A N 1
ATOM 689 C CA . VAL A 1 94 ? 2.358 -19.820 15.845 1.00 55.75 94 VAL A CA 1
ATOM 690 C C . VAL A 1 94 ? 2.628 -19.979 14.352 1.00 55.75 94 VAL A C 1
ATOM 692 O O . VAL A 1 94 ? 3.370 -19.201 13.757 1.00 55.75 94 VAL A O 1
ATOM 695 N N . ARG A 1 95 ? 2.053 -21.020 13.743 1.00 51.34 95 ARG A N 1
ATOM 696 C CA . ARG A 1 95 ? 2.080 -21.207 12.290 1.00 51.34 95 ARG A CA 1
ATOM 697 C C . ARG A 1 95 ? 1.080 -20.224 11.684 1.00 51.34 95 ARG A C 1
ATOM 699 O O . ARG A 1 95 ? -0.117 -20.487 11.696 1.00 51.34 95 ARG A O 1
ATOM 706 N N . LEU A 1 96 ? 1.567 -19.072 11.237 1.00 55.34 96 LEU A N 1
ATOM 707 C CA . LEU A 1 96 ? 0.752 -18.114 10.500 1.00 55.34 96 LEU A CA 1
ATOM 708 C C . LEU A 1 96 ? 0.574 -18.589 9.056 1.00 55.34 96 LEU A C 1
ATOM 710 O O . LEU A 1 96 ? 1.539 -18.993 8.407 1.00 55.34 96 LEU A O 1
ATOM 714 N N . GLU A 1 97 ? -0.655 -18.522 8.554 1.00 60.81 97 GLU A N 1
ATOM 715 C CA . GLU A 1 97 ? -0.910 -18.527 7.116 1.00 60.81 97 GLU A CA 1
ATOM 716 C C . GLU A 1 97 ? -0.626 -17.115 6.602 1.00 60.81 97 GLU A C 1
ATOM 718 O O . GLU A 1 97 ? -1.377 -16.174 6.867 1.00 60.81 97 GLU A O 1
ATOM 723 N N . HIS A 1 98 ? 0.515 -16.938 5.937 1.00 64.25 98 HIS A N 1
ATOM 724 C CA . HIS A 1 98 ? 0.873 -15.651 5.358 1.00 64.25 98 HIS A CA 1
ATOM 725 C C . HIS A 1 98 ? 0.045 -15.421 4.093 1.00 64.25 98 HIS A C 1
ATOM 727 O O . HIS A 1 98 ? 0.043 -16.229 3.168 1.00 64.25 98 HIS A O 1
ATOM 733 N N . THR A 1 99 ? -0.686 -14.313 4.070 1.00 72.88 99 THR A N 1
ATOM 734 C CA . THR A 1 99 ? -1.540 -13.902 2.949 1.00 72.88 99 THR A CA 1
ATOM 735 C C . THR A 1 99 ? -1.199 -12.472 2.555 1.00 72.88 99 THR A C 1
ATOM 737 O O . THR A 1 99 ? -2.047 -11.584 2.514 1.00 72.88 99 THR A O 1
ATOM 740 N N . SER A 1 100 ? 0.088 -12.223 2.310 1.00 81.94 100 SER A N 1
ATOM 741 C CA . SER A 1 100 ? 0.554 -10.882 1.972 1.00 81.94 100 SER A CA 1
ATOM 742 C C . SER A 1 100 ? 0.034 -10.472 0.600 1.00 81.94 100 SER A C 1
ATOM 744 O O . SER A 1 100 ? 0.284 -11.150 -0.402 1.00 81.94 100 SER A O 1
ATOM 746 N N . TYR A 1 101 ? -0.665 -9.342 0.569 1.00 87.88 101 TYR A N 1
ATOM 747 C CA . TYR A 1 101 ? -1.115 -8.689 -0.648 1.00 87.88 101 TYR A CA 1
ATOM 748 C C . TYR A 1 101 ? -0.284 -7.432 -0.904 1.00 87.88 101 TYR A C 1
ATOM 750 O O . TYR A 1 101 ? -0.133 -6.600 -0.010 1.00 87.88 101 TYR A O 1
ATOM 758 N N . VAL A 1 102 ? 0.246 -7.284 -2.118 1.00 88.31 102 VAL A N 1
ATOM 759 C CA . VAL A 1 102 ? 1.041 -6.107 -2.505 1.00 88.31 102 VAL A CA 1
ATOM 760 C C . VAL A 1 102 ? 0.290 -5.297 -3.550 1.00 88.31 102 VAL A C 1
AT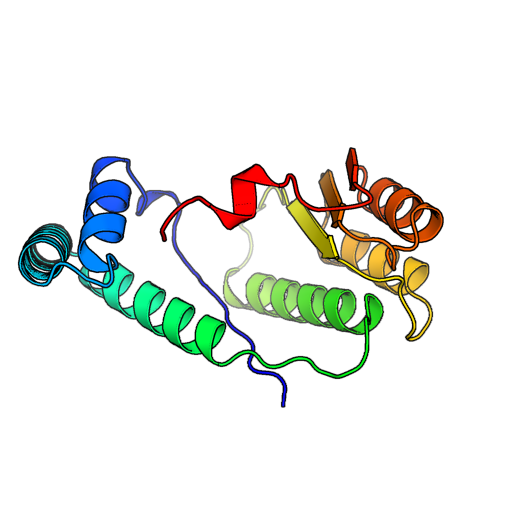OM 762 O O . VAL A 1 102 ? 0.040 -5.789 -4.648 1.00 88.31 102 VAL A O 1
ATOM 765 N N . ASN A 1 103 ? -0.025 -4.044 -3.226 1.00 89.75 103 ASN A N 1
ATOM 766 C CA . ASN A 1 103 ? -0.490 -3.070 -4.206 1.00 89.75 103 ASN A CA 1
ATOM 767 C C . ASN A 1 103 ? 0.649 -2.128 -4.600 1.00 89.75 103 ASN A C 1
ATOM 769 O O . ASN A 1 103 ? 1.402 -1.680 -3.733 1.00 89.75 103 ASN A O 1
ATOM 773 N N . PHE A 1 104 ? 0.764 -1.828 -5.890 1.00 85.69 104 PHE A N 1
ATOM 774 C CA . PHE A 1 104 ? 1.753 -0.897 -6.416 1.00 85.69 104 PHE A CA 1
ATOM 775 C C . PHE A 1 104 ? 1.076 0.146 -7.307 1.00 85.69 104 PHE A C 1
ATOM 777 O O . PHE A 1 104 ? 0.655 -0.166 -8.419 1.00 85.69 104 PHE A O 1
ATOM 784 N N . ASP A 1 105 ? 1.010 1.384 -6.828 1.00 87.50 105 ASP A N 1
ATOM 785 C CA . ASP A 1 105 ? 0.383 2.497 -7.541 1.00 87.50 105 ASP A CA 1
ATOM 786 C C . ASP A 1 105 ? 1.463 3.409 -8.142 1.00 87.50 105 ASP A C 1
ATOM 788 O O . ASP A 1 105 ? 2.430 3.771 -7.466 1.00 87.50 105 ASP A O 1
ATOM 792 N N . THR A 1 106 ? 1.337 3.771 -9.420 1.00 87.00 106 THR A N 1
ATOM 793 C CA . THR A 1 106 ? 2.334 4.601 -10.110 1.00 87.00 106 THR A CA 1
ATOM 794 C C . THR A 1 106 ? 1.742 5.446 -11.238 1.00 87.00 106 THR A C 1
ATOM 796 O O . THR A 1 106 ? 0.807 5.037 -11.920 1.00 87.00 106 THR A O 1
ATOM 799 N N . ASP A 1 107 ? 2.316 6.622 -11.474 1.00 86.06 107 ASP A N 1
ATOM 800 C CA . ASP A 1 107 ? 2.038 7.493 -12.622 1.00 86.06 107 ASP A CA 1
ATOM 801 C C . ASP A 1 107 ? 3.216 7.576 -13.614 1.00 86.06 107 ASP A C 1
ATOM 803 O O . ASP A 1 107 ? 3.137 8.267 -14.634 1.00 86.06 107 ASP A O 1
ATOM 807 N N . GLY A 1 108 ? 4.297 6.833 -13.341 1.00 85.69 108 GLY A N 1
ATOM 808 C CA . GLY A 1 108 ? 5.565 6.885 -14.060 1.00 85.69 108 GLY A CA 1
ATOM 809 C C . GLY A 1 108 ? 6.215 5.513 -14.263 1.00 85.69 108 GLY A C 1
ATOM 810 O O . GLY A 1 108 ? 5.900 4.526 -13.603 1.00 85.69 108 GLY A O 1
ATOM 811 N N . GLY A 1 109 ? 7.150 5.426 -15.205 1.00 85.31 109 GLY A N 1
ATOM 812 C CA . GLY A 1 109 ? 8.001 4.249 -15.381 1.00 85.31 109 GLY A CA 1
ATOM 813 C C . GLY A 1 109 ? 9.141 4.191 -14.361 1.00 85.31 109 GLY A C 1
ATOM 814 O O . GLY A 1 109 ? 9.705 5.221 -13.989 1.00 85.31 109 GLY A O 1
ATOM 815 N N . ASN A 1 110 ? 9.532 2.980 -13.946 1.00 86.75 110 ASN A N 1
ATOM 816 C CA . ASN A 1 110 ? 10.721 2.801 -13.112 1.00 86.75 110 ASN A CA 1
ATOM 817 C C . ASN A 1 110 ? 11.965 3.355 -13.820 1.00 86.75 110 ASN A C 1
ATOM 819 O O . ASN A 1 110 ? 12.360 2.853 -14.872 1.00 86.75 110 ASN A O 1
ATOM 823 N N . ASN A 1 111 ? 12.633 4.319 -13.194 1.00 87.00 111 ASN A N 1
ATOM 824 C CA . ASN A 1 111 ? 13.851 4.935 -13.723 1.00 87.00 111 ASN A CA 1
ATOM 825 C C . ASN A 1 111 ? 15.067 4.741 -12.804 1.00 87.00 111 ASN A C 1
ATOM 827 O O . ASN A 1 111 ? 16.088 5.406 -12.969 1.00 87.00 111 ASN A O 1
ATOM 831 N N . CYS A 1 112 ? 14.968 3.804 -11.856 1.00 85.62 112 CYS A N 1
ATOM 832 C CA . CYS A 1 112 ? 16.008 3.501 -10.879 1.00 85.62 112 CYS A CA 1
ATOM 833 C C . CYS A 1 112 ? 16.211 1.986 -10.735 1.00 85.62 112 CYS A C 1
ATOM 835 O O . CYS A 1 112 ? 15.311 1.278 -10.290 1.00 85.62 112 CYS A O 1
ATOM 837 N N . GLY A 1 113 ? 17.412 1.498 -11.057 1.00 89.50 113 GLY A N 1
ATOM 838 C CA . GLY A 1 113 ? 17.858 0.134 -10.741 1.00 89.50 113 GLY A CA 1
ATOM 839 C C . GLY A 1 113 ? 17.031 -1.024 -11.343 1.00 89.50 113 GLY A C 1
ATOM 840 O O . GLY A 1 113 ? 16.122 -0.810 -12.150 1.00 89.50 113 GLY A O 1
ATOM 841 N N . PRO A 1 114 ? 17.358 -2.278 -10.970 1.00 92.69 114 PRO A N 1
ATOM 842 C CA . PRO A 1 114 ? 16.725 -3.483 -11.510 1.00 92.69 114 PRO A CA 1
ATOM 843 C C . PRO A 1 114 ? 15.394 -3.807 -10.803 1.00 92.69 114 PRO A C 1
ATOM 845 O O . PRO A 1 114 ? 15.334 -4.622 -9.883 1.00 92.69 114 PRO A O 1
ATOM 848 N N . CYS A 1 115 ? 14.296 -3.182 -11.240 1.00 92.31 115 CYS A N 1
ATOM 849 C CA . CYS A 1 115 ? 12.984 -3.329 -10.591 1.00 92.31 115 CYS A CA 1
ATOM 850 C C . CYS A 1 115 ? 12.461 -4.775 -10.515 1.00 92.31 115 CYS A C 1
ATOM 852 O O . CYS A 1 115 ? 11.962 -5.180 -9.469 1.00 92.31 115 CYS A O 1
ATOM 854 N N . TYR A 1 116 ? 12.591 -5.578 -11.576 1.00 94.50 116 TYR A N 1
ATOM 855 C CA . TYR A 1 116 ? 12.051 -6.945 -11.591 1.00 94.50 116 TYR A CA 1
ATOM 856 C C . TYR A 1 116 ? 12.721 -7.861 -10.565 1.00 94.50 116 TYR A C 1
ATOM 858 O O . TYR A 1 116 ? 12.054 -8.694 -9.952 1.00 94.50 116 TYR A O 1
ATOM 866 N N . GLU A 1 117 ? 14.028 -7.692 -10.356 1.00 94.75 117 GLU A N 1
ATOM 867 C CA . GLU A 1 117 ? 14.768 -8.434 -9.337 1.00 94.75 117 GLU A CA 1
ATOM 868 C C . GLU A 1 117 ? 14.297 -8.033 -7.938 1.00 94.75 117 GLU A C 1
ATOM 870 O O . GLU A 1 117 ? 13.960 -8.900 -7.134 1.00 94.75 117 GLU A O 1
ATOM 875 N N . ALA A 1 118 ? 14.179 -6.729 -7.680 1.00 93.19 118 ALA A N 1
ATOM 876 C CA . ALA A 1 118 ? 13.732 -6.214 -6.390 1.00 93.19 118 ALA A CA 1
ATOM 877 C C . ALA A 1 118 ? 12.307 -6.678 -6.034 1.00 93.19 118 ALA A C 1
ATOM 879 O O . ALA A 1 118 ? 12.056 -7.108 -4.909 1.00 93.19 118 ALA A O 1
ATOM 880 N N . ILE A 1 119 ? 11.378 -6.663 -6.997 1.00 93.06 119 ILE A N 1
ATOM 881 C CA . ILE A 1 119 ? 10.010 -7.156 -6.780 1.00 93.06 119 ILE A CA 1
ATOM 882 C C . ILE A 1 119 ? 10.009 -8.674 -6.568 1.00 93.06 119 ILE A C 1
ATOM 884 O O . ILE A 1 119 ? 9.312 -9.164 -5.685 1.00 93.06 119 ILE A O 1
ATOM 888 N N . SER A 1 120 ? 10.825 -9.429 -7.311 1.00 93.75 120 SER A N 1
ATOM 889 C CA . SER A 1 120 ? 10.939 -10.881 -7.108 1.00 93.75 120 SER A CA 1
ATOM 890 C C . SER A 1 120 ? 11.454 -11.212 -5.703 1.00 93.75 120 SER A C 1
ATOM 892 O O . SER A 1 120 ? 10.908 -12.090 -5.036 1.00 93.75 120 SER A O 1
ATOM 894 N N . GLN A 1 121 ? 12.447 -10.466 -5.211 1.00 93.38 121 GLN A N 1
ATOM 895 C CA . GLN A 1 121 ? 12.949 -10.600 -3.841 1.00 93.38 121 GLN A CA 1
ATOM 896 C C . GLN A 1 121 ? 11.863 -10.290 -2.805 1.00 93.38 121 GLN A C 1
ATOM 898 O O . GLN A 1 121 ? 11.663 -11.092 -1.894 1.00 93.38 121 GLN A O 1
ATOM 903 N N . LEU A 1 122 ? 11.103 -9.201 -2.984 1.00 91.38 122 LEU A N 1
ATOM 904 C CA . LEU A 1 122 ? 9.958 -8.884 -2.126 1.00 91.38 122 LEU A CA 1
ATOM 905 C C . LEU A 1 122 ? 8.954 -10.041 -2.083 1.00 91.38 122 LEU A C 1
ATOM 907 O O . LEU A 1 122 ? 8.538 -10.443 -1.000 1.00 91.38 122 LEU A O 1
ATOM 911 N N . THR A 1 123 ? 8.585 -10.607 -3.238 1.00 90.44 123 THR A N 1
ATOM 912 C CA . THR A 1 123 ? 7.613 -11.713 -3.273 1.00 90.44 123 THR A CA 1
ATOM 913 C C . THR A 1 123 ? 8.087 -12.953 -2.524 1.00 90.44 123 THR A C 1
ATOM 915 O O . THR A 1 123 ? 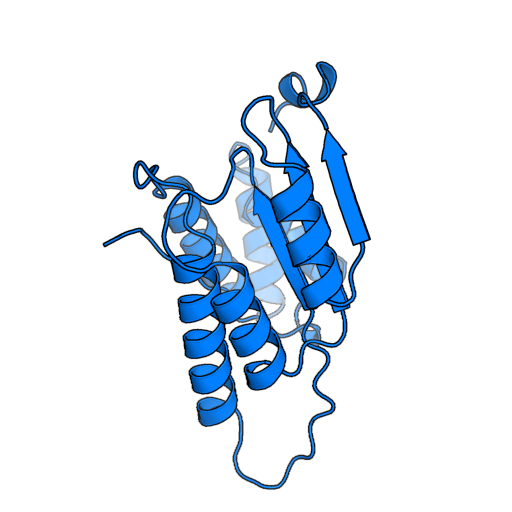7.265 -13.642 -1.923 1.00 90.44 123 THR A O 1
ATOM 918 N N . ALA A 1 124 ? 9.397 -13.214 -2.532 1.00 88.31 124 ALA A N 1
ATOM 919 C CA . ALA A 1 124 ? 10.000 -14.331 -1.817 1.00 88.31 124 ALA A CA 1
ATOM 920 C C . ALA A 1 124 ? 10.090 -14.076 -0.304 1.00 88.31 124 ALA A C 1
ATOM 922 O O . ALA A 1 124 ? 9.828 -14.984 0.479 1.00 88.31 124 ALA A O 1
ATOM 923 N N . ILE A 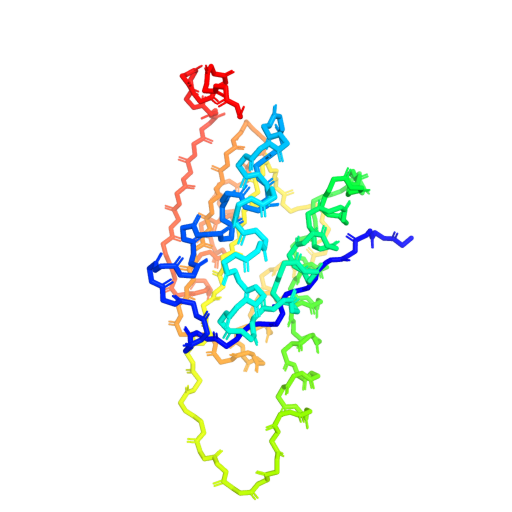1 125 ? 10.443 -12.853 0.104 1.00 87.81 125 ILE A N 1
ATOM 924 C CA . ILE A 1 125 ? 10.589 -12.468 1.515 1.00 87.81 125 ILE A CA 1
ATOM 925 C C . ILE A 1 125 ? 9.223 -12.373 2.201 1.00 87.81 125 ILE A C 1
ATOM 927 O O . ILE A 1 125 ? 9.036 -12.923 3.283 1.00 87.81 125 ILE A O 1
ATOM 931 N N . ALA A 1 126 ? 8.268 -11.694 1.564 1.00 84.50 126 ALA A N 1
ATOM 932 C CA . ALA A 1 126 ? 6.972 -11.386 2.158 1.00 84.50 126 ALA A CA 1
ATOM 933 C C . ALA A 1 126 ? 5.906 -12.475 1.958 1.00 84.50 126 ALA A C 1
ATOM 935 O O . ALA A 1 126 ? 4.773 -12.281 2.398 1.00 84.50 126 ALA A O 1
ATOM 936 N N . ASP A 1 127 ? 6.243 -13.590 1.299 1.00 82.12 127 ASP A N 1
ATOM 937 C CA . ASP A 1 127 ? 5.313 -14.673 0.944 1.00 82.12 127 ASP A CA 1
ATOM 938 C C . ASP A 1 127 ? 4.052 -14.139 0.237 1.00 82.12 127 ASP A C 1
ATOM 940 O O . ASP A 1 127 ? 2.913 -14.304 0.678 1.00 82.12 127 ASP A O 1
ATOM 944 N N . VAL A 1 128 ? 4.274 -13.385 -0.845 1.00 85.56 128 VAL A N 1
ATOM 945 C CA . VAL A 1 128 ? 3.194 -12.685 -1.554 1.00 85.56 128 VAL A CA 1
ATOM 946 C C . VAL A 1 128 ? 2.311 -13.697 -2.282 1.00 85.56 128 VAL A C 1
ATOM 948 O O . VAL A 1 128 ? 2.752 -14.412 -3.199 1.00 85.56 128 VAL A O 1
ATOM 951 N N . VAL A 1 129 ? 1.040 -13.734 -1.882 1.00 88.19 129 VAL A N 1
ATOM 952 C CA . VAL A 1 129 ? 0.030 -14.636 -2.455 1.00 88.19 129 VAL A CA 1
ATOM 953 C C . VAL A 1 129 ? -0.641 -14.027 -3.680 1.00 88.19 129 VAL A C 1
ATOM 955 O O . VAL A 1 129 ? -0.969 -14.751 -4.618 1.00 88.19 129 VAL A O 1
ATOM 958 N N . GLN A 1 130 ? -0.797 -12.702 -3.689 1.00 89.81 130 GLN A N 1
ATOM 959 C CA . GLN A 1 130 ? -1.413 -11.938 -4.768 1.00 89.81 130 GLN A CA 1
ATOM 960 C C . GLN A 1 130 ? -0.981 -10.468 -4.682 1.00 89.81 130 GLN A C 1
ATOM 962 O O . GLN A 1 130 ? -0.563 -9.985 -3.632 1.00 89.81 130 GLN A O 1
ATOM 967 N N . GLY A 1 131 ? -1.125 -9.730 -5.775 1.00 90.19 131 GLY A N 1
ATOM 968 C CA . GLY A 1 131 ? -0.984 -8.285 -5.762 1.00 90.19 131 GLY A CA 1
ATOM 969 C C . GLY A 1 131 ? -1.768 -7.600 -6.868 1.00 90.19 131 GLY A C 1
ATOM 970 O O . GLY A 1 131 ? -2.566 -8.222 -7.579 1.00 90.19 131 GLY A O 1
ATOM 971 N N . HIS A 1 132 ? -1.524 -6.307 -7.014 1.00 93.69 132 HIS A N 1
ATOM 972 C CA . HIS A 1 132 ? -2.070 -5.496 -8.088 1.00 93.69 132 HIS A CA 1
ATOM 973 C C . HIS A 1 132 ? -1.126 -4.347 -8.419 1.00 93.69 132 HIS A C 1
ATOM 975 O O . HIS A 1 132 ? -0.403 -3.860 -7.552 1.00 93.69 132 HIS A O 1
ATOM 981 N N . VAL A 1 133 ? -1.123 -3.939 -9.684 1.00 91.44 133 VAL A N 1
ATOM 982 C CA . VAL A 1 133 ? -0.433 -2.726 -10.122 1.00 91.44 133 VAL A CA 1
ATOM 983 C C . VAL A 1 133 ? -1.451 -1.786 -10.749 1.00 91.44 133 VAL A C 1
ATOM 985 O O . VAL A 1 133 ? -2.087 -2.142 -11.744 1.00 91.44 133 VAL A O 1
ATOM 988 N N . LEU A 1 134 ? -1.585 -0.591 -10.186 1.00 92.06 134 LEU A N 1
ATOM 989 C CA . LEU A 1 134 ? -2.364 0.500 -10.753 1.00 92.06 134 LEU A CA 1
ATOM 990 C C . LEU A 1 134 ? -1.406 1.504 -11.397 1.00 92.06 134 LEU A C 1
ATOM 992 O O . LEU A 1 134 ? -0.558 2.091 -10.733 1.00 92.06 134 LEU A O 1
ATOM 996 N N . GLY A 1 135 ? -1.540 1.697 -12.703 1.00 90.62 135 GLY A N 1
ATOM 997 C CA . GLY A 1 135 ? -0.768 2.671 -13.465 1.00 90.62 135 GLY A CA 1
ATOM 998 C C . GLY A 1 135 ? -1.681 3.740 -14.047 1.00 90.62 135 GLY A C 1
ATOM 999 O O . GLY A 1 135 ? -2.516 3.408 -14.886 1.00 90.62 135 GLY A O 1
ATOM 1000 N N . VAL A 1 136 ? -1.533 5.008 -13.663 1.00 88.44 136 VAL A N 1
ATOM 1001 C CA . VAL A 1 136 ? -2.336 6.099 -14.241 1.00 88.44 136 VAL A CA 1
ATOM 1002 C C . VAL A 1 136 ? -1.463 7.258 -14.702 1.00 88.44 136 VAL A C 1
ATOM 1004 O O . VAL A 1 136 ? -0.853 7.936 -13.890 1.00 88.44 136 VAL A O 1
ATOM 1007 N N . GLY A 1 137 ? -1.462 7.538 -16.004 1.00 84.88 137 GLY A N 1
ATOM 1008 C CA . GLY A 1 137 ? -0.794 8.708 -16.573 1.00 84.88 137 GLY A CA 1
ATOM 1009 C C . GLY A 1 137 ? 0.017 8.405 -17.828 1.00 84.88 137 GLY A C 1
ATOM 1010 O O . GLY A 1 137 ? 0.364 7.263 -18.127 1.00 84.88 137 GLY A O 1
ATOM 1011 N N . ALA A 1 138 ? 0.351 9.462 -18.569 1.00 83.81 138 ALA A N 1
ATOM 1012 C CA . ALA A 1 138 ? 1.083 9.359 -19.833 1.00 83.81 138 ALA A CA 1
ATOM 1013 C C . ALA A 1 138 ? 2.540 8.881 -19.678 1.00 83.81 138 ALA A C 1
ATOM 1015 O O . ALA A 1 138 ? 3.154 8.470 -20.660 1.00 83.81 138 ALA A O 1
ATOM 1016 N N . TRP A 1 139 ? 3.091 8.944 -18.464 1.00 84.19 139 TRP A N 1
ATOM 1017 C CA . TRP A 1 139 ? 4.480 8.589 -18.165 1.00 84.19 139 TRP A CA 1
ATOM 1018 C C . TRP A 1 139 ? 4.639 7.166 -17.624 1.00 84.19 139 TRP A C 1
ATOM 1020 O O . TRP A 1 139 ? 5.768 6.731 -17.389 1.00 84.19 139 TRP A O 1
ATOM 1030 N N . VAL A 1 140 ? 3.535 6.435 -17.446 1.00 89.31 140 VAL A N 1
ATOM 1031 C CA . VAL A 1 140 ? 3.547 5.042 -16.998 1.00 89.31 140 VAL A CA 1
ATOM 1032 C C . VAL A 1 140 ? 4.207 4.162 -18.056 1.00 89.31 140 VAL A C 1
ATOM 1034 O O . VAL A 1 140 ? 3.762 4.090 -19.204 1.00 89.31 140 VAL A O 1
ATOM 1037 N N . ASP A 1 141 ? 5.226 3.412 -17.643 1.00 90.00 141 ASP A N 1
ATOM 1038 C CA . ASP A 1 141 ? 5.742 2.300 -18.435 1.00 90.00 141 ASP A CA 1
ATOM 1039 C C . ASP A 1 141 ? 4.806 1.093 -18.277 1.00 90.00 141 ASP A C 1
ATOM 1041 O O . ASP A 1 141 ? 4.883 0.327 -17.312 1.00 90.00 141 ASP A O 1
ATOM 1045 N N . GLN A 1 142 ? 3.888 0.947 -19.233 1.00 89.88 142 GLN A N 1
ATOM 1046 C CA . GLN A 1 142 ? 2.860 -0.094 -19.215 1.00 89.88 142 GLN A CA 1
ATOM 1047 C C . GLN A 1 142 ? 3.439 -1.513 -19.287 1.00 89.88 142 GLN A C 1
ATOM 1049 O O . GLN A 1 142 ? 2.867 -2.438 -18.703 1.00 89.88 142 GLN A O 1
ATOM 1054 N N . ASP A 1 143 ? 4.566 -1.701 -19.982 1.00 91.31 143 ASP A N 1
ATOM 1055 C CA . ASP A 1 143 ? 5.229 -3.003 -20.078 1.00 91.31 143 ASP A CA 1
ATOM 1056 C C . ASP A 1 143 ? 5.874 -3.367 -18.738 1.00 91.31 143 ASP A C 1
ATOM 1058 O O . ASP A 1 143 ? 5.663 -4.473 -18.229 1.00 91.31 143 ASP A O 1
ATOM 1062 N N . CYS A 1 144 ? 6.570 -2.410 -18.117 1.00 91.19 144 CYS A N 1
ATOM 1063 C CA . CYS A 1 144 ? 7.120 -2.572 -16.776 1.00 91.19 144 CYS A CA 1
ATOM 1064 C C . CYS A 1 144 ? 6.023 -2.886 -15.750 1.00 91.19 144 CYS A C 1
ATOM 1066 O O . CYS A 1 144 ? 6.103 -3.908 -15.065 1.00 91.19 144 CYS A O 1
ATOM 1068 N N . ALA A 1 145 ? 4.954 -2.084 -15.702 1.00 90.81 145 ALA A N 1
ATOM 1069 C CA . ALA A 1 145 ? 3.827 -2.285 -14.790 1.00 90.81 145 ALA A CA 1
ATOM 1070 C C . ALA A 1 145 ? 3.162 -3.663 -14.977 1.00 90.81 145 ALA A C 1
ATOM 1072 O O . ALA A 1 145 ? 2.925 -4.387 -14.008 1.00 90.81 145 ALA A O 1
ATOM 1073 N N . SER A 1 146 ? 2.944 -4.079 -16.229 1.00 91.56 146 SER A N 1
ATOM 1074 C CA . SER A 1 146 ? 2.366 -5.390 -16.551 1.00 91.56 146 SER A CA 1
ATOM 1075 C C . SER A 1 146 ? 3.272 -6.553 -16.134 1.00 91.56 146 SER A C 1
ATOM 1077 O O . SER A 1 146 ? 2.789 -7.592 -15.679 1.00 91.56 146 SER A O 1
ATOM 1079 N N . LYS A 1 147 ? 4.594 -6.414 -16.285 1.00 93.94 147 LYS A N 1
ATOM 1080 C CA . LYS A 1 147 ? 5.567 -7.428 -15.848 1.00 93.94 147 LYS A CA 1
ATOM 1081 C C . LYS A 1 147 ? 5.659 -7.504 -14.328 1.00 93.94 147 LYS A C 1
ATOM 1083 O O . LYS A 1 147 ? 5.683 -8.608 -13.791 1.00 93.94 147 LYS A O 1
ATOM 1088 N N . VAL A 1 148 ? 5.641 -6.365 -13.639 1.00 92.44 148 VAL A N 1
ATOM 1089 C CA . VAL A 1 148 ? 5.600 -6.306 -12.171 1.00 92.44 148 VAL A CA 1
ATOM 1090 C C . VAL A 1 148 ? 4.339 -6.984 -11.638 1.00 92.44 148 VAL A C 1
ATOM 1092 O O . VAL A 1 148 ? 4.449 -7.850 -10.775 1.00 92.44 148 VAL A O 1
ATOM 1095 N N . ALA A 1 149 ? 3.165 -6.705 -12.212 1.00 91.94 149 ALA A N 1
ATOM 1096 C CA . ALA A 1 149 ? 1.919 -7.368 -11.825 1.00 91.94 149 ALA A CA 1
ATOM 1097 C C . ALA A 1 149 ? 1.997 -8.898 -11.957 1.00 91.9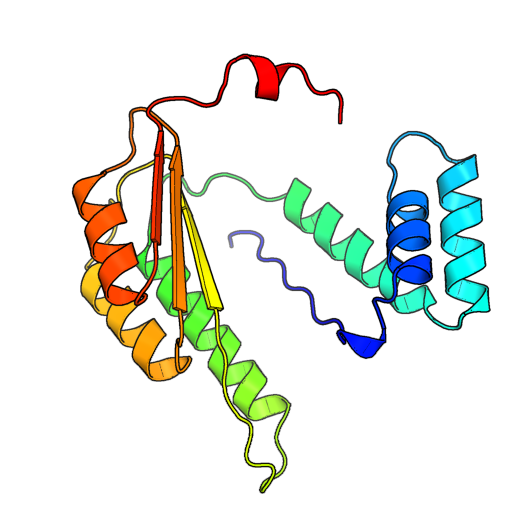4 149 ALA A C 1
ATOM 1099 O O . ALA A 1 149 ? 1.548 -9.623 -11.070 1.00 91.94 149 ALA A O 1
ATOM 1100 N N . LYS A 1 150 ? 2.639 -9.403 -13.021 1.00 92.62 150 LYS A N 1
ATOM 1101 C CA . LYS A 1 150 ? 2.879 -10.846 -13.193 1.00 92.62 150 LYS A CA 1
ATOM 1102 C C . LYS A 1 150 ? 3.769 -11.422 -12.093 1.00 92.62 150 LYS A C 1
ATOM 1104 O O . LYS A 1 150 ? 3.459 -12.497 -11.590 1.00 92.62 150 LYS A O 1
ATOM 1109 N N . ILE A 1 151 ? 4.841 -10.723 -11.708 1.00 92.00 151 ILE A N 1
ATOM 1110 C CA . ILE A 1 151 ? 5.719 -11.155 -10.605 1.00 92.00 151 ILE A CA 1
ATOM 1111 C C . ILE A 1 151 ? 4.921 -11.215 -9.293 1.00 92.00 151 ILE A C 1
ATOM 1113 O O . ILE A 1 151 ? 5.039 -12.184 -8.549 1.00 92.00 151 ILE A O 1
ATOM 1117 N N . LEU A 1 152 ? 4.031 -10.245 -9.064 1.00 91.06 152 LEU A N 1
ATOM 1118 C CA . LEU A 1 152 ? 3.121 -10.207 -7.914 1.00 91.06 152 LEU A CA 1
ATOM 1119 C C . LEU A 1 152 ? 1.965 -11.229 -7.985 1.00 91.06 152 LEU A C 1
ATOM 1121 O O . LEU A 1 152 ? 1.123 -11.244 -7.090 1.00 91.06 152 LEU A O 1
ATOM 1125 N N . LYS A 1 153 ? 1.895 -12.075 -9.028 1.00 90.50 153 LYS A N 1
ATOM 1126 C CA . LYS A 1 153 ? 0.787 -13.026 -9.274 1.00 90.50 153 LYS A CA 1
ATOM 1127 C C . LYS A 1 153 ? -0.580 -12.321 -9.325 1.00 90.50 153 LYS A C 1
ATOM 1129 O O . LYS A 1 153 ? -1.585 -12.841 -8.845 1.00 90.50 153 LYS A O 1
ATOM 1134 N N . GLY A 1 154 ? -0.594 -11.102 -9.857 1.00 90.62 154 GLY A N 1
ATOM 1135 C CA . GLY A 1 154 ? -1.667 -10.132 -9.697 1.00 90.62 154 GLY A CA 1
ATOM 1136 C C . GLY A 1 154 ? -2.257 -9.592 -10.994 1.00 90.62 154 GLY A C 1
ATOM 1137 O O . GLY A 1 154 ? -1.782 -9.871 -12.096 1.00 90.62 154 GLY A O 1
ATOM 1138 N N . GLY A 1 155 ? -3.308 -8.786 -10.837 1.00 91.88 155 GLY A N 1
ATOM 1139 C CA . GLY A 1 155 ? -3.898 -8.008 -11.927 1.00 91.88 155 GLY A CA 1
ATOM 1140 C C . GLY A 1 155 ? -3.146 -6.700 -12.179 1.00 91.88 155 GLY A C 1
ATOM 1141 O O . GLY A 1 155 ? -2.360 -6.250 -11.346 1.00 91.88 155 GLY A O 1
ATOM 1142 N N . VAL A 1 156 ? -3.421 -6.070 -13.318 1.00 92.75 156 VAL A N 1
ATOM 1143 C CA . VAL A 1 156 ? -2.921 -4.733 -13.648 1.00 92.75 156 VAL A CA 1
ATOM 1144 C C . VAL A 1 156 ? -4.072 -3.879 -14.173 1.00 92.75 156 VAL A C 1
ATOM 1146 O O . VAL A 1 156 ? -4.840 -4.341 -15.018 1.00 92.75 156 VAL A O 1
ATOM 1149 N N . SER A 1 157 ? -4.187 -2.650 -13.676 1.00 92.19 157 SER A N 1
ATOM 1150 C CA . SER A 1 157 ? -5.126 -1.640 -14.172 1.00 92.19 157 SER A CA 1
ATOM 1151 C C . SER A 1 157 ? -4.327 -0.456 -14.695 1.00 92.19 157 SER A C 1
ATOM 1153 O O . SER A 1 157 ? -3.652 0.213 -13.919 1.00 92.19 157 SER A O 1
ATOM 1155 N N . LEU A 1 158 ? -4.371 -0.208 -16.006 1.00 89.44 158 LEU A N 1
ATOM 1156 C CA . LEU A 1 158 ? -3.610 0.867 -16.647 1.00 89.44 158 LEU A CA 1
ATOM 1157 C C . LEU A 1 158 ? -4.550 1.858 -17.324 1.00 89.44 158 LEU A C 1
ATOM 1159 O O . LEU A 1 158 ? -5.423 1.462 -18.097 1.00 89.44 158 LEU A O 1
ATOM 1163 N N . ALA A 1 159 ? -4.338 3.143 -17.067 1.00 87.12 159 ALA A N 1
ATOM 1164 C CA . ALA A 1 159 ? -5.050 4.238 -17.708 1.00 87.12 159 ALA A CA 1
ATOM 1165 C C . ALA A 1 159 ? -4.065 5.329 -18.147 1.00 87.12 159 ALA A C 1
ATOM 1167 O O . ALA A 1 159 ? -3.082 5.616 -17.469 1.00 87.12 159 ALA A O 1
ATOM 1168 N N . LEU A 1 160 ? -4.331 5.967 -19.288 1.00 83.19 160 LEU A N 1
ATOM 1169 C CA . LEU A 1 160 ? -3.491 7.061 -19.799 1.00 83.19 160 LEU A CA 1
ATOM 1170 C C . LEU A 1 160 ? -3.734 8.390 -19.068 1.00 83.19 160 LEU A C 1
ATOM 1172 O O . LEU A 1 160 ? -2.897 9.289 -19.117 1.00 83.19 160 LEU A O 1
ATOM 1176 N N . SER A 1 161 ? -4.872 8.510 -18.390 1.00 79.19 161 SER A N 1
ATOM 1177 C CA . SER A 1 161 ? -5.279 9.685 -17.628 1.00 79.19 161 SER A CA 1
ATOM 1178 C C . SER A 1 161 ? -6.250 9.281 -16.523 1.00 79.19 161 SER A C 1
ATOM 1180 O O . SER A 1 161 ? -6.938 8.263 -16.632 1.00 79.19 161 SER A O 1
ATOM 1182 N N . PHE A 1 162 ? -6.342 10.103 -15.478 1.00 71.31 162 PHE A N 1
ATOM 1183 C CA . PHE A 1 162 ? -7.446 10.000 -14.528 1.00 71.31 162 PHE A CA 1
ATOM 1184 C C . PHE A 1 162 ? -8.770 10.345 -15.233 1.00 71.31 162 PHE A C 1
ATOM 1186 O O . PHE A 1 162 ? -8.769 11.180 -16.145 1.00 71.31 162 PHE A O 1
ATOM 1193 N N . PRO A 1 163 ? -9.900 9.726 -14.846 1.00 68.12 163 PRO A N 1
ATOM 1194 C CA . PRO A 1 163 ? -11.212 10.151 -15.319 1.00 68.12 163 PRO A CA 1
ATOM 1195 C C . PRO A 1 163 ? -11.433 11.628 -14.975 1.00 68.12 163 PRO A C 1
ATOM 1197 O O . PRO A 1 163 ? -11.218 12.024 -13.832 1.00 68.12 163 PRO A O 1
ATOM 1200 N N . GLU A 1 164 ? -11.900 12.439 -15.928 1.00 64.00 164 GLU A N 1
ATOM 1201 C CA . GLU A 1 164 ? -12.122 13.888 -15.731 1.00 64.00 164 GLU A CA 1
ATOM 1202 C C . GLU A 1 164 ? -13.055 14.200 -14.545 1.00 64.00 164 GLU A C 1
ATOM 1204 O O . GLU A 1 164 ? -12.956 15.254 -13.926 1.00 64.00 164 GLU A O 1
ATOM 1209 N N . GLN A 1 165 ? -13.929 13.256 -14.189 1.00 57.38 165 GLN A N 1
ATOM 1210 C CA . GLN A 1 165 ? -14.876 13.362 -13.077 1.00 57.38 165 GLN A CA 1
ATOM 1211 C C . GLN A 1 165 ? -14.223 13.168 -11.697 1.00 57.38 165 GLN A C 1
ATOM 1213 O O . GLN A 1 165 ? -14.731 13.705 -10.722 1.00 57.38 165 GLN A O 1
ATOM 1218 N N . ALA A 1 166 ? -13.075 12.486 -11.603 1.00 55.06 166 ALA A N 1
ATOM 1219 C CA . ALA A 1 166 ? -12.374 12.276 -10.331 1.00 55.06 166 ALA A CA 1
ATOM 1220 C C . ALA A 1 166 ? -11.729 13.565 -9.786 1.00 55.06 166 ALA A C 1
ATOM 1222 O O . ALA A 1 166 ? -11.503 13.690 -8.589 1.00 55.06 166 ALA A O 1
ATOM 1223 N N . ALA A 1 167 ? -11.457 14.545 -10.655 1.00 48.78 167 ALA A N 1
ATOM 1224 C CA . ALA A 1 167 ? -10.957 15.861 -10.253 1.00 48.78 167 ALA A CA 1
ATOM 1225 C C . ALA A 1 167 ? -12.050 16.771 -9.657 1.00 48.78 167 ALA A C 1
ATOM 1227 O O . ALA A 1 167 ? -11.734 17.846 -9.148 1.00 48.78 167 ALA A O 1
ATOM 1228 N N . ALA A 1 168 ? -13.323 16.370 -9.763 1.00 46.28 168 ALA A N 1
ATOM 1229 C CA . ALA A 1 168 ? -14.480 17.164 -9.364 1.00 46.28 168 ALA A CA 1
ATOM 1230 C C . ALA A 1 168 ? -15.172 16.653 -8.092 1.00 46.28 168 ALA A C 1
ATOM 1232 O O . ALA A 1 168 ? -16.099 17.318 -7.631 1.00 46.28 168 ALA A O 1
ATOM 1233 N N . ASP A 1 169 ? -14.740 15.522 -7.524 1.00 40.88 169 ASP A N 1
ATOM 1234 C CA . ASP A 1 169 ? -15.243 15.065 -6.230 1.00 40.88 169 ASP A CA 1
ATOM 1235 C C . ASP A 1 169 ? -14.637 15.945 -5.122 1.00 40.88 169 ASP A C 1
ATOM 1237 O O . ASP A 1 169 ? -13.415 15.945 -4.935 1.00 40.88 169 ASP A O 1
ATOM 1241 N N . PRO A 1 170 ? -15.448 16.749 -4.407 1.00 40.94 170 PRO A N 1
ATOM 1242 C CA . PRO A 1 170 ? -14.958 17.486 -3.256 1.00 40.94 170 PRO A CA 1
ATOM 1243 C C . PRO A 1 170 ? -14.561 16.484 -2.165 1.00 40.94 170 PRO A C 1
ATOM 1245 O O . PRO A 1 170 ? -15.364 15.627 -1.794 1.00 40.94 170 PRO A O 1
ATOM 1248 N N . LEU A 1 171 ? -13.315 16.598 -1.691 1.00 41.78 171 LEU A N 1
ATOM 1249 C CA . LEU A 1 171 ? -12.829 15.939 -0.473 1.00 41.78 171 LEU A CA 1
ATOM 1250 C C . LEU A 1 171 ? -13.688 16.316 0.739 1.00 41.78 171 LEU A C 1
ATOM 1252 O O . LEU A 1 171 ? -14.046 17.514 0.848 1.00 41.78 171 LEU A O 1
#

pLDDT: mean 83.53, std 12.54, range [40.88, 94.81]

Secondary structure (DSSP, 8-state):
----------GGG--HHHHHHHHHHH-TT-HHHHHHHHHHHHHTT-HHHHHHHHHHHHHHTT----SS--HHHHHHHHHHHHHHHHHHS--TT------EEEEEEEEE---SS-HHHHHHHHHHHTTEEEEEEEEEEEE--HHHHHHHHHHTT-EEEEESS--TTTTSS--

Sequence (171 aa):
VAAEFELDTKVADLDDATVANLCKALNVGDTAQQAEGAAALRQAGRDDLVRVWRELLEKLNQVSPGGTTSFVAGAARASETYEKKRSACLPAPVRLEHTSYVNFDTDGGNNCGPCYEAISQLTAIADVVQGHVLGVGAWVDQDCASKVAKILKGGVSLALSFPEQAAADPL

Foldseek 3Di:
DFQDADDDDDVVCDDPLLVVLLCQLPPPPDPVSVVVSCVVCVVVVNNVVNVNVVVRVVSVVVGDDPPFDALLVVLVVLLVVLVVCVVVVDDDDDPDPQADEEEAEEAADHPDPDNLVSLLVSCVRRVQPAYEYEYAAQHDPPVRSCSSRVSSVYYYHYYHHDDPCVVVDDD

Radius of gyration: 18.81 Å; chains: 1; bounding box: 37×42×45 Å